Protein AF-A0ABD2VUQ5-F1 (afdb_monomer_lite)

Radius of gyration: 17.0 Å; chains: 1; bounding box: 30×54×27 Å

Organism: NCBI:txid54128

InterPro domains:
  IPR012337 Ribonuclease H-like superfamily [SSF53098] (3-43)
  IPR036397 Ribonuclease H superfamily [G3DSA:3.30.420.10] (1-71)

Structure (mmCIF, N/CA/C/O backbone):
data_AF-A0ABD2VUQ5-F1
#
_entry.id   AF-A0ABD2VUQ5-F1
#
loop_
_atom_site.group_PDB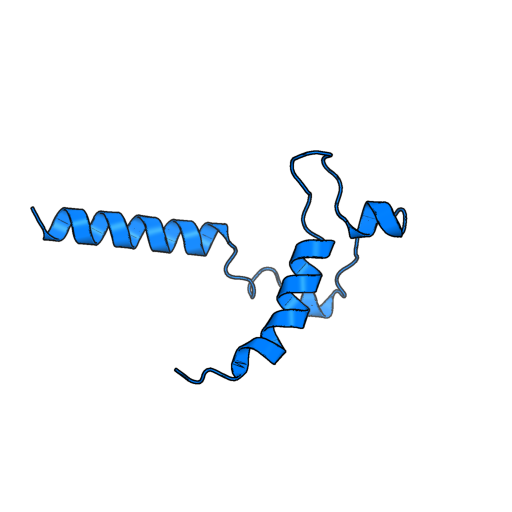
_atom_site.id
_atom_site.type_symbol
_atom_site.label_atom_id
_atom_site.label_alt_id
_atom_site.label_comp_id
_atom_site.label_asym_id
_atom_site.label_entity_id
_atom_site.label_seq_id
_atom_site.pdbx_PDB_ins_code
_atom_site.Cartn_x
_atom_site.Cartn_y
_atom_site.Cartn_z
_atom_site.occupancy
_atom_site.B_iso_or_equiv
_atom_site.auth_seq_id
_atom_site.auth_comp_id
_atom_site.auth_asym_id
_atom_site.auth_atom_id
_atom_site.pdbx_PDB_model_num
ATOM 1 N N . MET A 1 1 ? 12.250 12.663 -17.456 1.00 44.31 1 MET A N 1
ATOM 2 C CA . MET A 1 1 ? 11.389 11.714 -16.720 1.00 44.31 1 MET A CA 1
ATOM 3 C C . MET A 1 1 ? 11.148 10.544 -17.657 1.00 44.31 1 MET A C 1
ATOM 5 O O . MET A 1 1 ? 10.505 10.738 -18.684 1.00 44.31 1 MET A O 1
ATOM 9 N N . ASN A 1 2 ? 11.818 9.419 -17.411 1.00 51.22 2 ASN A N 1
ATOM 10 C CA . ASN A 1 2 ? 11.798 8.258 -18.299 1.00 51.22 2 ASN A CA 1
ATOM 11 C C . ASN A 1 2 ? 10.453 7.532 -18.125 1.00 51.22 2 ASN A C 1
ATOM 13 O O . ASN A 1 2 ? 10.016 7.342 -16.996 1.00 51.22 2 ASN A O 1
ATOM 17 N N . LYS A 1 3 ? 9.751 7.204 -19.214 1.00 60.94 3 LYS A N 1
ATOM 18 C CA 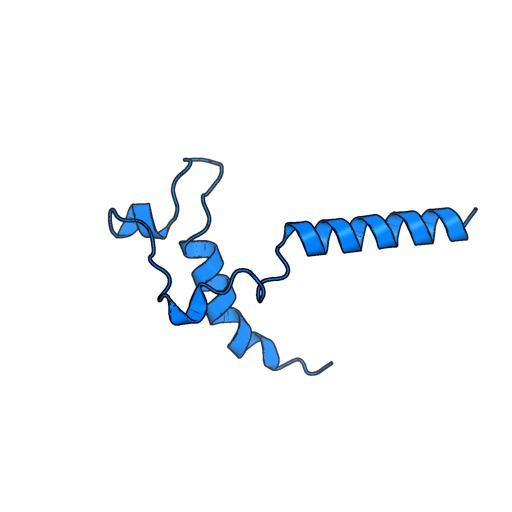. LYS A 1 3 ? 8.390 6.627 -19.163 1.00 60.94 3 LYS A CA 1
ATOM 19 C C . LYS A 1 3 ? 8.373 5.108 -18.902 1.00 60.94 3 LYS A C 1
ATOM 21 O O . LYS A 1 3 ? 7.293 4.544 -18.766 1.00 60.94 3 LYS A O 1
ATOM 26 N N . ASP A 1 4 ? 9.542 4.479 -18.796 1.00 58.53 4 ASP A N 1
ATOM 27 C CA . ASP A 1 4 ? 9.723 3.020 -18.726 1.00 58.53 4 ASP A CA 1
ATOM 28 C C . ASP A 1 4 ? 9.664 2.412 -17.315 1.00 58.53 4 ASP A C 1
ATOM 30 O O . ASP A 1 4 ? 9.569 1.197 -17.177 1.00 58.53 4 ASP A O 1
ATOM 34 N N . ASP A 1 5 ? 9.667 3.213 -16.247 1.00 68.25 5 ASP A N 1
ATOM 35 C CA . ASP A 1 5 ? 9.742 2.653 -14.887 1.00 68.25 5 ASP A CA 1
ATOM 36 C C . ASP A 1 5 ? 8.436 1.974 -14.436 1.00 68.25 5 ASP A C 1
ATOM 38 O O . ASP A 1 5 ? 8.417 1.251 -13.442 1.00 68.25 5 ASP A O 1
ATOM 42 N N . TRP A 1 6 ? 7.326 2.187 -15.152 1.00 77.44 6 TRP A N 1
ATOM 43 C CA . TRP A 1 6 ? 6.000 1.702 -14.756 1.00 77.44 6 TRP A CA 1
ATOM 44 C C . TRP A 1 6 ? 5.941 0.175 -14.614 1.00 77.44 6 TRP A C 1
ATOM 46 O O . TRP A 1 6 ? 5.301 -0.322 -13.688 1.00 77.44 6 TRP A O 1
ATOM 56 N N . ASP A 1 7 ? 6.669 -0.564 -15.456 1.00 80.12 7 ASP A N 1
ATOM 57 C CA . ASP A 1 7 ? 6.724 -2.031 -15.405 1.00 80.12 7 ASP A CA 1
ATOM 58 C C . ASP A 1 7 ? 7.310 -2.542 -14.073 1.00 80.12 7 ASP A C 1
ATOM 60 O O . ASP A 1 7 ? 6.847 -3.535 -13.505 1.00 80.12 7 ASP A O 1
ATOM 64 N N . ALA A 1 8 ? 8.258 -1.793 -13.494 1.00 78.00 8 ALA A N 1
ATOM 65 C CA . ALA A 1 8 ? 8.820 -2.089 -12.179 1.00 78.00 8 ALA A CA 1
ATOM 66 C C . ALA A 1 8 ? 7.817 -1.815 -11.042 1.00 78.00 8 ALA A C 1
ATOM 68 O O . ALA A 1 8 ? 7.766 -2.561 -10.060 1.00 78.00 8 ALA A O 1
ATOM 69 N N . TRP A 1 9 ? 6.980 -0.782 -11.180 1.00 78.81 9 TRP A N 1
ATOM 70 C CA . TRP A 1 9 ? 6.011 -0.383 -10.152 1.00 78.81 9 TRP A CA 1
ATOM 71 C C . TRP A 1 9 ? 4.721 -1.208 -10.164 1.00 78.81 9 TRP A C 1
ATOM 73 O O . TRP A 1 9 ? 4.083 -1.317 -9.115 1.00 78.81 9 TRP A O 1
ATOM 83 N N . ILE A 1 10 ? 4.349 -1.836 -11.289 1.00 83.88 10 ILE A N 1
ATOM 84 C CA . ILE A 1 10 ? 3.134 -2.669 -11.402 1.00 83.88 10 ILE A CA 1
ATOM 85 C C . ILE A 1 10 ? 3.077 -3.729 -10.305 1.00 83.88 10 ILE A C 1
ATOM 87 O O . ILE A 1 10 ? 2.040 -3.913 -9.666 1.00 83.88 10 ILE A O 1
ATOM 91 N N . ARG A 1 11 ? 4.190 -4.428 -10.064 1.00 80.00 11 ARG A N 1
ATOM 92 C CA . ARG A 1 11 ? 4.239 -5.523 -9.084 1.00 80.00 11 ARG A CA 1
ATOM 93 C C . ARG A 1 11 ? 3.991 -5.010 -7.667 1.00 80.00 11 ARG A C 1
ATOM 95 O O . ARG A 1 11 ? 3.228 -5.619 -6.920 1.00 80.00 11 ARG A O 1
ATOM 102 N N . CYS A 1 12 ? 4.576 -3.861 -7.332 1.00 80.38 12 CYS A N 1
ATOM 103 C CA . CYS A 1 12 ? 4.364 -3.189 -6.054 1.00 80.38 12 CYS A CA 1
ATOM 104 C C . CYS A 1 12 ? 2.922 -2.686 -5.913 1.00 80.38 12 CYS A C 1
ATOM 106 O O . CYS A 1 12 ? 2.297 -2.901 -4.878 1.00 80.38 12 CYS A O 1
ATOM 108 N N . ALA A 1 13 ? 2.363 -2.070 -6.956 1.00 83.12 13 ALA A N 1
ATOM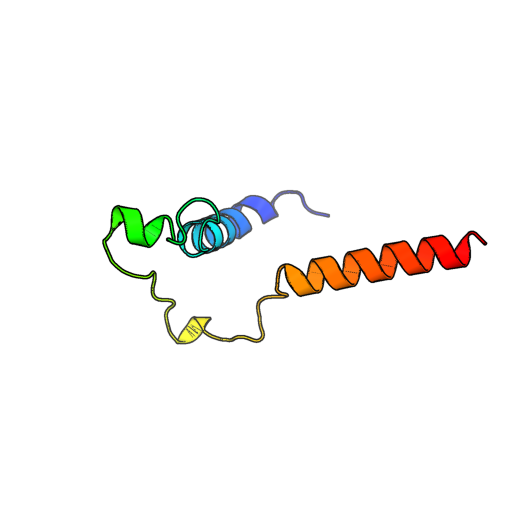 109 C CA . ALA A 1 13 ? 0.987 -1.580 -6.953 1.00 83.12 13 ALA A CA 1
ATOM 110 C C . ALA A 1 13 ? -0.028 -2.721 -6.780 1.00 83.12 13 ALA A C 1
ATOM 112 O O . ALA A 1 13 ? -0.941 -2.617 -5.962 1.00 83.12 13 ALA A O 1
ATOM 113 N N . LEU A 1 14 ? 0.166 -3.835 -7.492 1.00 86.44 14 LEU A N 1
ATOM 114 C CA . LEU A 1 14 ? -0.674 -5.027 -7.384 1.00 86.44 14 LEU A CA 1
ATOM 115 C C . LEU A 1 14 ? -0.608 -5.642 -5.981 1.00 86.44 14 LEU A C 1
ATOM 117 O O . LEU A 1 14 ? -1.633 -6.035 -5.425 1.00 86.44 14 LEU A O 1
ATOM 121 N N . PHE A 1 15 ? 0.589 -5.716 -5.397 1.00 85.50 15 PHE A N 1
ATOM 122 C CA . PHE A 1 15 ? 0.767 -6.209 -4.035 1.00 85.50 15 PHE A CA 1
ATOM 123 C C . PHE A 1 15 ? 0.043 -5.330 -3.010 1.00 85.50 15 PHE A C 1
ATOM 125 O O . PHE A 1 15 ? -0.711 -5.844 -2.180 1.00 85.50 15 PHE A O 1
ATOM 132 N N . SER A 1 16 ? 0.222 -4.010 -3.098 1.00 83.94 16 SER A N 1
ATOM 133 C CA . SER A 1 16 ? -0.472 -3.045 -2.244 1.00 83.94 16 SER A CA 1
ATOM 134 C C . SER A 1 16 ? -1.984 -3.187 -2.386 1.00 83.94 16 SER A C 1
ATOM 136 O O . SER A 1 16 ? -2.673 -3.355 -1.390 1.00 83.94 16 SER A O 1
ATOM 138 N N . TYR A 1 17 ? -2.504 -3.246 -3.613 1.00 87.25 17 TYR A N 1
ATOM 139 C CA . TYR A 1 17 ? -3.935 -3.421 -3.856 1.00 87.25 17 TYR A CA 1
ATOM 140 C C . TYR A 1 17 ? -4.488 -4.718 -3.243 1.00 87.25 17 TYR A C 1
ATOM 142 O O . TYR A 1 17 ? -5.501 -4.696 -2.549 1.00 87.25 17 TYR A O 1
ATOM 150 N N . ASN A 1 18 ? -3.798 -5.846 -3.434 1.00 87.81 18 ASN A N 1
ATOM 151 C CA . ASN A 1 18 ? -4.237 -7.142 -2.911 1.00 87.81 18 ASN A CA 1
ATOM 152 C C . ASN A 1 18 ? -4.150 -7.257 -1.382 1.00 87.81 18 ASN A C 1
ATOM 154 O O . ASN A 1 18 ? -4.827 -8.110 -0.806 1.00 87.81 18 ASN A O 1
ATOM 158 N N . SER A 1 19 ? -3.325 -6.433 -0.731 1.00 84.44 19 SER A N 1
ATOM 159 C CA . SER A 1 19 ? -3.116 -6.429 0.724 1.00 84.44 19 SER A CA 1
ATOM 160 C C . SER A 1 19 ? -3.771 -5.246 1.449 1.00 84.44 19 SER A C 1
ATOM 162 O O . SER A 1 19 ? -3.817 -5.237 2.679 1.00 84.44 19 SER A O 1
ATOM 164 N N . SER A 1 20 ? -4.319 -4.272 0.720 1.00 85.31 20 SER A N 1
ATOM 165 C CA . SER A 1 20 ? -5.084 -3.157 1.274 1.00 85.31 20 SER A CA 1
ATOM 166 C C . SER A 1 20 ? -6.535 -3.550 1.536 1.00 85.31 20 SER A C 1
ATOM 168 O O . SER A 1 20 ? -7.189 -4.216 0.733 1.00 85.31 20 SER A O 1
ATOM 170 N N . VAL A 1 21 ? -7.049 -3.125 2.691 1.00 86.31 21 VAL A N 1
ATOM 171 C CA . VAL A 1 21 ? -8.440 -3.364 3.081 1.00 86.31 21 VAL A CA 1
ATOM 172 C C . VAL A 1 21 ? -9.364 -2.522 2.209 1.00 86.31 21 VAL A C 1
ATOM 174 O O . VAL A 1 21 ? -9.201 -1.306 2.113 1.00 86.31 21 VAL A O 1
ATOM 177 N N . HIS A 1 22 ? -10.358 -3.165 1.601 1.00 84.94 22 HIS A N 1
ATOM 178 C CA . HIS A 1 22 ? -11.362 -2.481 0.800 1.00 84.94 22 HIS A CA 1
ATOM 179 C C . HIS A 1 22 ? -12.499 -1.945 1.684 1.00 84.94 22 HIS A C 1
ATOM 181 O O . HIS A 1 22 ? -13.045 -2.666 2.522 1.00 84.94 22 HIS A O 1
ATOM 187 N N . SER A 1 23 ? -12.904 -0.691 1.470 1.00 83.44 23 SER A N 1
ATOM 188 C CA . SER A 1 23 ? -13.882 0.014 2.317 1.00 83.44 23 SER A CA 1
ATOM 189 C C . SER A 1 23 ? -15.280 -0.613 2.318 1.00 83.44 23 SER A C 1
ATOM 191 O O . SER A 1 23 ? -15.974 -0.549 3.326 1.00 83.44 23 SER A O 1
ATOM 193 N N . GLY A 1 24 ? -15.689 -1.247 1.216 1.00 86.50 24 GLY A N 1
ATOM 194 C CA . GLY A 1 24 ? -17.037 -1.811 1.076 1.00 86.50 24 GLY A CA 1
ATOM 195 C C . GLY A 1 24 ? -17.308 -3.072 1.905 1.00 86.50 24 GLY A C 1
ATOM 196 O O . GLY A 1 24 ? -18.460 -3.350 2.214 1.00 86.50 24 GLY A O 1
ATOM 197 N N . HIS A 1 25 ? -16.275 -3.839 2.263 1.00 83.69 25 HIS A N 1
ATOM 198 C CA . HIS A 1 25 ? -16.443 -5.101 2.999 1.00 83.69 25 HIS A CA 1
ATOM 199 C C . HIS A 1 25 ? -15.438 -5.297 4.139 1.00 83.69 25 HIS A C 1
ATOM 201 O O . HIS A 1 25 ? -15.573 -6.249 4.898 1.00 83.69 25 HIS A O 1
ATOM 207 N N . GLY A 1 26 ? -14.435 -4.426 4.288 1.00 86.62 26 GLY A N 1
ATOM 208 C CA . GLY A 1 26 ? -13.477 -4.495 5.395 1.00 86.62 26 GLY A CA 1
ATOM 209 C C . GLY A 1 26 ? -12.464 -5.641 5.299 1.00 86.62 26 GLY A C 1
ATOM 210 O O . GLY A 1 26 ? -11.721 -5.871 6.249 1.00 86.62 26 GLY A O 1
ATOM 211 N N . PHE A 1 27 ? -12.388 -6.318 4.150 1.00 86.12 27 PHE A N 1
ATOM 212 C CA . PHE A 1 27 ? -11.407 -7.374 3.875 1.00 86.12 27 PHE A CA 1
ATOM 213 C C . PHE A 1 27 ? -10.470 -6.954 2.744 1.00 86.12 27 PHE A C 1
ATOM 215 O O . PHE A 1 27 ? -10.778 -6.059 1.955 1.00 86.12 27 PHE A O 1
ATOM 222 N N . THR A 1 28 ? -9.321 -7.602 2.656 1.00 89.50 28 THR A N 1
ATOM 223 C CA . THR A 1 28 ? -8.398 -7.481 1.526 1.00 89.50 28 THR A CA 1
ATOM 224 C C . THR A 1 28 ? -8.799 -8.451 0.407 1.00 89.50 28 THR A C 1
ATOM 226 O O . THR A 1 28 ? -9.326 -9.532 0.695 1.00 89.50 28 THR A O 1
ATOM 229 N N . PRO A 1 29 ? -8.530 -8.138 -0.872 1.00 90.00 29 PRO A N 1
ATOM 230 C CA . PRO A 1 29 ? -8.748 -9.087 -1.966 1.00 90.00 29 PRO A CA 1
ATOM 231 C C . PRO A 1 29 ? -8.028 -10.429 -1.749 1.00 90.00 29 PRO A C 1
ATOM 233 O O . PRO A 1 29 ? -8.587 -11.489 -2.027 1.00 90.00 29 PRO A O 1
ATOM 236 N N . HIS A 1 30 ? -6.818 -10.411 -1.180 1.00 88.81 30 HIS A N 1
ATOM 237 C CA . HIS A 1 30 ? -6.076 -11.629 -0.851 1.00 88.81 30 HIS A CA 1
ATOM 238 C C . HIS A 1 30 ? -6.784 -12.491 0.209 1.00 88.81 30 HIS A C 1
ATOM 240 O O . HIS A 1 30 ? -6.803 -13.716 0.094 1.00 88.81 30 HIS A O 1
ATOM 246 N N . GLU A 1 31 ? -7.382 -11.880 1.235 1.00 91.25 31 GLU A N 1
ATOM 247 C CA . GLU A 1 31 ? -8.167 -12.615 2.236 1.00 91.25 31 GLU A CA 1
ATOM 248 C C . GLU A 1 31 ? -9.396 -13.281 1.623 1.00 91.25 31 GLU A C 1
ATOM 250 O O . GLU A 1 31 ? -9.698 -14.415 1.980 1.00 91.25 31 GLU A O 1
ATOM 255 N N . LEU A 1 32 ? -10.071 -12.618 0.682 1.00 89.00 32 LEU A N 1
ATOM 256 C CA . LEU A 1 32 ? -11.248 -13.184 0.021 1.00 89.00 32 LEU A CA 1
ATOM 257 C C . LEU A 1 32 ? -10.908 -14.402 -0.846 1.00 89.00 32 LEU A C 1
ATOM 259 O O . LEU A 1 32 ? -11.700 -15.337 -0.919 1.00 89.00 32 LEU A O 1
ATOM 263 N N . VAL A 1 33 ? -9.733 -14.410 -1.480 1.00 91.75 33 VAL A N 1
ATOM 264 C CA . VAL A 1 33 ? -9.307 -15.511 -2.359 1.00 91.75 33 VAL A CA 1
ATOM 265 C C . VAL A 1 33 ? -8.695 -16.672 -1.571 1.00 91.75 33 VAL A C 1
ATOM 267 O O . VAL A 1 33 ? -8.963 -17.831 -1.874 1.00 91.75 33 VAL A O 1
ATOM 270 N N . PHE A 1 34 ? -7.867 -16.382 -0.564 1.00 91.19 34 PHE A N 1
ATOM 271 C CA . PHE A 1 34 ? -7.052 -17.397 0.117 1.00 91.19 34 PHE A CA 1
ATOM 272 C C . PHE A 1 34 ? -7.480 -17.686 1.560 1.00 91.19 34 PHE A C 1
ATOM 274 O O . PHE A 1 34 ? -6.869 -18.530 2.215 1.00 91.19 34 PHE A O 1
ATOM 281 N N . GLY A 1 35 ? -8.471 -16.968 2.093 1.00 90.62 35 GLY A N 1
ATOM 282 C CA . GLY A 1 35 ? -8.955 -17.133 3.467 1.00 90.62 35 GLY A CA 1
ATOM 283 C C . GLY A 1 35 ? -7.962 -16.699 4.551 1.00 90.62 35 GLY A C 1
ATOM 284 O O . GLY A 1 35 ? -8.157 -17.007 5.725 1.00 90.62 35 GLY A O 1
ATOM 285 N N . ARG A 1 36 ? -6.870 -16.011 4.187 1.00 88.00 36 ARG A N 1
ATOM 286 C CA . ARG A 1 36 ? -5.823 -15.556 5.117 1.00 88.00 36 ARG A CA 1
ATOM 287 C C . ARG A 1 36 ? -5.227 -14.215 4.702 1.00 88.00 36 ARG A C 1
ATOM 289 O O . ARG A 1 36 ? -5.166 -13.894 3.514 1.00 88.00 36 ARG A O 1
ATOM 296 N N . LYS A 1 37 ? -4.705 -13.470 5.679 1.00 85.62 37 LYS A N 1
ATOM 297 C CA . LYS A 1 37 ? -3.981 -12.211 5.446 1.00 85.62 37 LYS A CA 1
ATOM 298 C C . LYS A 1 37 ? -2.714 -12.438 4.628 1.00 85.62 37 LYS A C 1
ATOM 300 O O . LYS A 1 37 ? -1.984 -13.404 4.862 1.00 85.62 37 LYS A O 1
ATOM 305 N N . ALA A 1 38 ? -2.449 -11.530 3.691 1.00 84.31 38 ALA A N 1
ATOM 306 C CA . ALA A 1 38 ? -1.178 -11.486 2.980 1.00 84.31 38 ALA A CA 1
ATOM 307 C C . ALA A 1 38 ? -0.044 -11.250 3.990 1.00 84.31 38 ALA A C 1
ATOM 309 O O . ALA A 1 38 ? -0.133 -10.360 4.837 1.00 84.31 38 ALA A O 1
ATOM 310 N N . ARG A 1 39 ? 1.013 -12.065 3.924 1.00 81.31 39 ARG A N 1
ATOM 311 C CA . ARG A 1 39 ? 2.182 -11.935 4.799 1.00 81.31 39 ARG A CA 1
ATOM 312 C C . ARG A 1 39 ? 3.336 -11.351 4.001 1.00 81.31 39 ARG A C 1
ATOM 314 O O . ARG A 1 39 ? 3.760 -11.944 3.014 1.00 81.31 39 ARG A O 1
ATOM 321 N N . ILE A 1 40 ? 3.848 -10.217 4.462 1.00 77.50 40 ILE A N 1
ATOM 322 C CA . ILE A 1 40 ? 5.066 -9.615 3.918 1.00 77.50 40 ILE A CA 1
ATOM 323 C C . ILE A 1 40 ? 6.262 -10.372 4.516 1.00 77.50 40 ILE A C 1
ATOM 325 O O . ILE A 1 40 ? 6.277 -10.580 5.737 1.00 77.50 40 ILE A O 1
ATOM 329 N N . 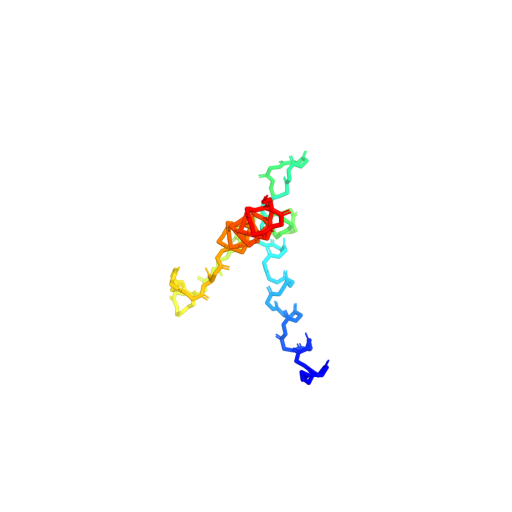PRO A 1 41 ? 7.239 -10.829 3.711 1.00 78.56 41 PRO A N 1
ATOM 330 C CA . PRO A 1 41 ? 8.483 -11.362 4.256 1.00 78.56 41 PRO A CA 1
ATOM 331 C C . PRO A 1 41 ? 9.147 -10.315 5.158 1.00 78.56 41 PRO A C 1
ATOM 333 O O . PRO A 1 41 ? 9.100 -9.121 4.864 1.00 78.56 41 PRO A O 1
ATOM 336 N N . SER A 1 42 ? 9.755 -10.749 6.263 1.00 70.31 42 SER A N 1
ATOM 337 C CA . SER A 1 42 ? 10.329 -9.844 7.273 1.00 70.31 42 SER A CA 1
ATOM 338 C C . SER A 1 42 ? 11.410 -8.917 6.716 1.00 70.31 42 SER A C 1
ATOM 340 O O . SER A 1 42 ? 11.579 -7.818 7.228 1.00 70.31 42 SER A O 1
ATOM 342 N N . GLU A 1 43 ? 12.091 -9.334 5.650 1.00 66.75 43 GLU A N 1
ATOM 343 C CA . GLU A 1 43 ? 13.106 -8.551 4.932 1.00 66.75 43 GLU A CA 1
ATOM 344 C C . GLU A 1 43 ? 12.538 -7.276 4.287 1.00 66.75 43 GLU A C 1
ATOM 346 O O . GLU A 1 43 ? 13.257 -6.297 4.127 1.00 66.75 43 GLU A O 1
ATOM 351 N N . PHE A 1 44 ? 11.240 -7.262 3.966 1.00 64.56 44 PHE A N 1
ATOM 352 C CA . PHE A 1 44 ? 10.539 -6.122 3.362 1.00 64.56 44 PHE A CA 1
ATOM 353 C C . PHE A 1 44 ? 9.582 -5.431 4.340 1.00 64.56 44 PHE A C 1
ATOM 355 O O . PHE A 1 44 ? 8.839 -4.533 3.954 1.00 64.56 44 PHE A O 1
ATOM 362 N N . ALA A 1 45 ? 9.580 -5.838 5.612 1.00 62.28 45 ALA A N 1
ATOM 363 C CA . ALA A 1 45 ? 8.759 -5.227 6.656 1.00 62.28 45 ALA A CA 1
ATOM 364 C C . ALA A 1 45 ? 9.353 -3.909 7.186 1.00 62.28 45 ALA A C 1
ATOM 366 O O . ALA A 1 45 ? 8.942 -3.430 8.248 1.00 62.28 45 ALA A O 1
ATOM 367 N N . ASP A 1 46 ? 10.323 -3.335 6.471 1.00 58.69 46 ASP A N 1
ATOM 368 C CA . ASP A 1 46 ? 10.903 -2.056 6.828 1.00 58.69 46 ASP A CA 1
ATOM 369 C C . ASP A 1 46 ? 9.862 -0.948 6.631 1.00 58.69 46 ASP A C 1
ATOM 371 O O . ASP A 1 46 ? 9.527 -0.534 5.519 1.00 58.69 46 ASP A O 1
ATOM 375 N N . LYS A 1 47 ? 9.316 -0.482 7.756 1.00 55.59 47 LYS A N 1
ATOM 376 C CA . LYS A 1 47 ? 8.299 0.575 7.815 1.00 55.59 47 LYS A CA 1
ATOM 377 C C . LYS A 1 47 ? 8.813 1.920 7.296 1.00 55.59 47 LYS A C 1
ATOM 379 O O . LYS A 1 47 ? 8.015 2.840 7.166 1.00 55.59 47 LYS A O 1
ATOM 384 N N . THR A 1 48 ? 10.114 2.049 7.036 1.00 53.31 48 THR A N 1
ATOM 385 C CA . THR A 1 48 ? 10.744 3.306 6.621 1.00 53.31 48 THR A CA 1
ATOM 386 C C . THR A 1 48 ? 10.703 3.560 5.110 1.00 53.31 48 THR A C 1
ATOM 388 O O . THR A 1 48 ? 10.849 4.706 4.697 1.00 53.31 48 THR A O 1
ATOM 391 N N . ILE A 1 49 ? 10.468 2.539 4.273 1.00 54.56 49 ILE A N 1
ATOM 392 C CA . ILE A 1 49 ? 10.668 2.650 2.811 1.00 54.56 49 ILE A CA 1
ATOM 393 C C . ILE A 1 49 ? 9.408 3.117 2.063 1.00 54.56 49 ILE A C 1
ATOM 395 O O . ILE A 1 49 ? 9.496 3.682 0.973 1.00 54.56 49 ILE A O 1
ATOM 399 N N . ALA A 1 50 ? 8.217 2.941 2.631 1.00 56.69 50 ALA A N 1
ATOM 400 C CA . ALA A 1 50 ? 6.996 3.409 1.991 1.00 56.69 50 ALA A CA 1
ATOM 401 C C . ALA A 1 50 ? 6.657 4.815 2.493 1.00 56.69 50 ALA A C 1
ATOM 403 O O . ALA A 1 50 ? 6.033 4.942 3.550 1.00 56.69 50 ALA A O 1
ATOM 404 N N . LYS A 1 51 ? 6.981 5.856 1.703 1.00 58.16 51 LYS A N 1
ATOM 405 C CA . LYS A 1 51 ? 6.208 7.108 1.761 1.00 58.16 51 LYS A CA 1
ATOM 406 C C . LYS A 1 51 ? 4.748 6.693 1.696 1.00 58.16 51 LYS A C 1
ATOM 408 O O . LYS A 1 51 ? 4.282 6.191 0.669 1.00 58.16 51 LYS A O 1
ATOM 413 N N . THR A 1 52 ? 4.058 6.760 2.826 1.00 65.06 52 THR A N 1
ATOM 414 C CA . THR A 1 52 ? 2.704 6.217 2.892 1.00 65.06 52 THR A CA 1
ATOM 415 C C . THR A 1 52 ? 1.840 7.106 2.004 1.00 65.06 52 THR A C 1
ATOM 417 O O . THR A 1 52 ? 2.127 8.292 1.862 1.00 65.06 52 THR A O 1
ATOM 420 N N . PHE A 1 53 ? 0.771 6.580 1.407 1.00 68.00 53 PHE A N 1
ATOM 421 C CA . PHE A 1 53 ? -0.171 7.403 0.635 1.00 68.00 53 PHE A CA 1
ATOM 422 C C . PHE A 1 53 ? -0.572 8.690 1.388 1.00 68.00 53 PHE A C 1
ATOM 424 O O . PHE A 1 53 ? -0.657 9.760 0.798 1.00 68.00 53 PHE A O 1
ATOM 431 N N . ASN A 1 54 ? -0.692 8.602 2.716 1.00 70.94 54 ASN A N 1
ATOM 432 C CA . ASN A 1 54 ? -0.946 9.737 3.602 1.00 70.94 54 ASN A CA 1
ATOM 433 C C . ASN A 1 54 ? 0.152 10.810 3.580 1.00 70.94 54 ASN A C 1
ATOM 435 O O . ASN A 1 54 ? -0.164 11.989 3.615 1.00 70.94 54 ASN A O 1
ATOM 439 N N . GLU A 1 55 ? 1.422 10.427 3.496 1.00 76.19 55 GLU A N 1
ATOM 440 C CA . GLU A 1 55 ? 2.545 11.367 3.428 1.00 76.19 55 GLU A CA 1
ATOM 441 C C . GLU A 1 55 ? 2.562 12.110 2.087 1.00 76.19 55 GLU A C 1
ATOM 443 O O . GLU A 1 55 ? 2.811 13.310 2.037 1.00 76.19 55 GLU A O 1
ATOM 448 N N . TYR A 1 56 ? 2.204 11.420 1.000 1.00 79.31 56 TYR A N 1
ATOM 449 C CA . TYR A 1 56 ? 2.000 12.060 -0.300 1.00 79.31 56 TYR A CA 1
ATOM 450 C C . TYR A 1 56 ? 0.810 13.031 -0.291 1.00 79.31 56 TYR A C 1
ATOM 452 O O . TYR A 1 56 ? 0.886 14.113 -0.880 1.00 79.31 56 TYR A O 1
ATOM 460 N N . LEU A 1 57 ? -0.289 12.666 0.377 1.00 80.38 57 LEU A N 1
ATOM 461 C CA . LEU A 1 57 ? -1.434 13.560 0.549 1.00 80.38 57 LEU A CA 1
ATOM 462 C C . LEU A 1 57 ? -1.062 14.796 1.370 1.00 80.38 57 LEU A C 1
ATOM 464 O O . LEU A 1 57 ? -1.413 15.902 0.967 1.00 80.38 57 LEU A O 1
ATOM 468 N N . ASP A 1 58 ? -0.318 14.624 2.462 1.00 87.06 58 ASP A N 1
ATOM 469 C CA . ASP A 1 58 ? 0.165 15.727 3.296 1.00 87.06 58 ASP A CA 1
ATOM 470 C C . ASP A 1 58 ? 1.071 16.674 2.494 1.00 87.06 58 ASP A C 1
ATOM 472 O O . ASP A 1 58 ? 0.851 17.885 2.455 1.00 87.06 58 ASP A O 1
ATOM 476 N N . GLU A 1 59 ? 2.012 16.117 1.727 1.00 90.56 59 GLU A N 1
ATOM 477 C CA . GLU A 1 59 ? 2.888 16.880 0.836 1.00 90.56 59 GLU A CA 1
ATOM 478 C C . GLU A 1 59 ? 2.090 17.649 -0.231 1.00 90.56 59 GLU A C 1
ATOM 480 O O . GLU A 1 59 ? 2.355 18.823 -0.502 1.00 90.56 59 GLU A O 1
ATOM 485 N N . THR A 1 60 ? 1.075 17.015 -0.819 1.00 88.75 60 THR A N 1
ATOM 486 C CA . THR A 1 60 ? 0.217 17.640 -1.835 1.00 88.75 60 THR A CA 1
ATOM 487 C C . THR A 1 60 ? -0.596 18.787 -1.240 1.00 88.75 60 THR A C 1
ATOM 489 O O . THR A 1 60 ? -0.647 19.871 -1.825 1.00 88.75 60 THR A O 1
ATOM 492 N N . LEU A 1 61 ? -1.188 18.586 -0.063 1.00 91.88 61 LEU A N 1
ATOM 493 C CA . LEU A 1 61 ? -1.953 19.614 0.639 1.00 91.88 61 LEU A CA 1
ATOM 494 C C . LEU A 1 61 ? -1.064 20.787 1.064 1.00 91.88 61 LEU A C 1
ATOM 496 O O . LEU A 1 61 ? -1.438 21.942 0.858 1.00 91.88 61 LEU A O 1
ATOM 500 N N . ASN A 1 62 ? 0.142 20.515 1.564 1.00 94.31 62 ASN A N 1
ATOM 501 C CA . ASN A 1 62 ? 1.114 21.553 1.899 1.00 94.31 62 ASN A CA 1
ATOM 502 C C . ASN A 1 62 ? 1.482 22.392 0.674 1.00 94.31 62 ASN A C 1
ATOM 504 O O . ASN A 1 62 ? 1.468 23.623 0.733 1.00 94.31 62 ASN A O 1
ATOM 508 N N . ARG A 1 63 ? 1.738 21.754 -0.471 1.00 92.75 63 ARG A N 1
ATOM 509 C CA . ARG A 1 63 ? 2.044 22.465 -1.720 1.00 92.75 63 ARG A CA 1
ATOM 510 C C . ARG A 1 63 ? 0.883 23.340 -2.186 1.00 92.75 63 ARG A C 1
ATOM 512 O O . ARG A 1 63 ? 1.115 24.498 -2.522 1.00 92.75 63 ARG A O 1
ATOM 519 N N . LEU A 1 64 ? -0.347 22.825 -2.150 1.00 93.75 64 LEU A N 1
ATOM 520 C CA . LEU A 1 64 ? -1.548 23.592 -2.499 1.00 93.75 64 LEU A CA 1
ATOM 521 C C . LEU A 1 64 ? -1.701 24.838 -1.617 1.00 93.75 64 LEU A C 1
ATOM 523 O O . LEU A 1 64 ? -1.870 25.939 -2.140 1.00 93.75 64 LEU A O 1
ATOM 527 N N . ASN A 1 65 ? -1.562 24.680 -0.298 1.00 94.31 65 ASN A N 1
ATOM 528 C CA . ASN A 1 65 ? -1.635 25.790 0.654 1.00 94.31 65 ASN A CA 1
ATOM 529 C C . ASN A 1 65 ? -0.543 26.838 0.404 1.00 94.31 65 ASN A C 1
ATOM 531 O O . ASN A 1 65 ? -0.804 28.039 0.455 1.00 94.31 65 ASN A O 1
ATOM 535 N N . THR A 1 66 ? 0.674 26.397 0.085 1.00 93.19 66 THR A N 1
ATOM 536 C CA . THR A 1 66 ? 1.802 27.304 -0.170 1.00 93.19 66 THR A CA 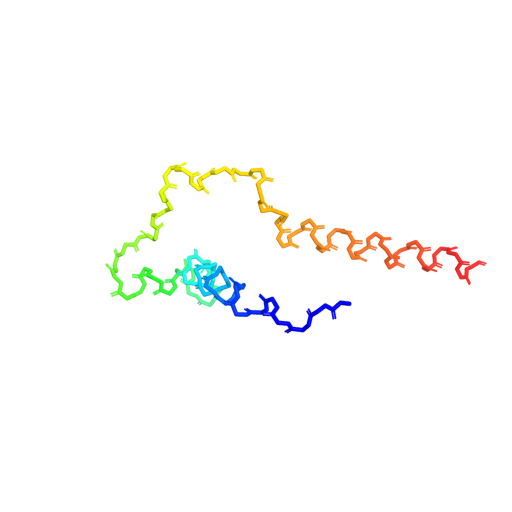1
ATOM 537 C C . THR A 1 66 ? 1.582 28.118 -1.446 1.00 93.19 66 THR A C 1
ATOM 539 O O . THR A 1 66 ? 1.806 29.326 -1.450 1.00 93.19 66 THR A O 1
ATOM 542 N N . THR A 1 67 ? 1.082 27.495 -2.520 1.00 89.44 67 THR A N 1
ATOM 543 C CA . THR A 1 67 ? 0.734 28.206 -3.761 1.00 89.44 67 THR A CA 1
ATOM 544 C C . THR A 1 67 ? -0.405 29.200 -3.542 1.00 89.44 67 THR A C 1
ATOM 546 O O . THR A 1 67 ? -0.340 30.321 -4.041 1.00 89.44 67 THR A O 1
ATOM 549 N N . GLN A 1 68 ? -1.424 28.830 -2.760 1.00 86.69 68 GLN A N 1
ATOM 550 C CA . GLN A 1 68 ? -2.511 29.745 -2.403 1.00 86.69 68 GLN A CA 1
ATOM 551 C C . GLN A 1 68 ? -2.024 30.942 -1.576 1.00 86.69 68 GLN A C 1
ATOM 553 O O . GLN A 1 68 ? -2.493 32.055 -1.796 1.00 86.69 68 GLN A O 1
ATOM 558 N N . ALA A 1 69 ? -1.074 30.736 -0.661 1.00 85.38 69 ALA A N 1
ATOM 559 C CA . ALA A 1 69 ? -0.487 31.806 0.144 1.00 85.38 69 ALA A CA 1
ATOM 560 C C . ALA A 1 69 ? 0.426 32.742 -0.667 1.00 85.38 69 ALA A C 1
ATOM 562 O O . ALA A 1 69 ? 0.494 33.926 -0.363 1.00 85.38 69 ALA A O 1
ATOM 563 N N . GLN A 1 70 ? 1.109 32.233 -1.697 1.00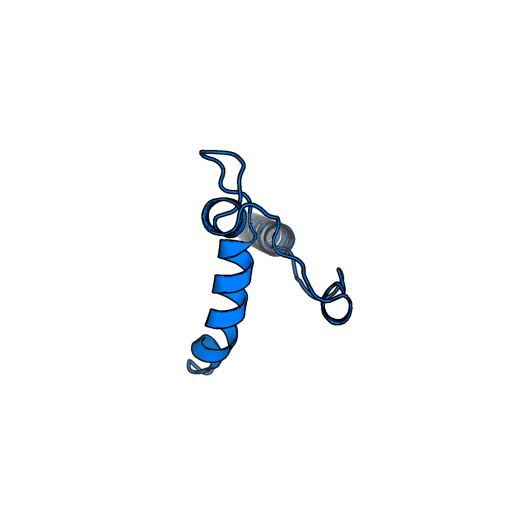 83.25 70 GLN A N 1
ATOM 564 C CA . GLN A 1 70 ? 1.971 33.027 -2.585 1.00 83.25 70 GLN A CA 1
ATOM 565 C C . GLN A 1 70 ? 1.195 33.862 -3.615 1.00 83.25 70 GLN A C 1
ATOM 567 O O . GLN A 1 70 ? 1.730 34.835 -4.135 1.00 83.25 70 GLN A O 1
ATOM 572 N N . ALA A 1 71 ? -0.040 33.472 -3.937 1.00 70.62 71 ALA A N 1
ATOM 573 C CA . ALA A 1 71 ? -0.896 34.171 -4.896 1.00 70.62 71 ALA A CA 1
ATOM 574 C C . ALA A 1 71 ? -1.728 35.309 -4.269 1.00 70.62 71 ALA A C 1
ATOM 576 O O . ALA A 1 71 ? -2.552 35.910 -4.961 1.00 70.62 71 ALA A O 1
ATOM 577 N N . ARG A 1 72 ? -1.553 35.567 -2.969 1.00 53.75 72 ARG A N 1
ATOM 578 C CA . ARG A 1 72 ? -2.314 36.536 -2.178 1.00 53.75 72 ARG A CA 1
ATOM 579 C C . ARG A 1 72 ? -1.454 37.738 -1.813 1.00 53.75 72 ARG A C 1
ATOM 581 O O . ARG A 1 72 ? -2.020 38.850 -1.816 1.00 53.75 72 ARG A O 1
#

Foldseek 3Di:
DDPPCVVVCVVVVVVCQQQDQDPVPRDGVVCVVPVDHDDDPPVPPPPPPDCDVVNVVVVVVVVVVVVVVVVD

Secondary structure (DSSP, 8-state):
--GGGHHHHHHHHHHHHHHSPPTTTSS-HHHHHHSS-----GGG--TTS---HHHHHHHHHHHHHHHHHHT-

Sequence (72 aa):
MNKDDWDAWIRCALFSYNSSVHSGHGFTPHELVFGRKARIPSEFADKTIAKTFNEYLDETLNRLNTTQAQAR

pLDDT: mean 78.85, std 12.6, range [44.31, 94.31]